Protein AF-A0A7K5DI73-F1 (afdb_monomer_lite)

Organism: NCBI:txid369605

Secondary structure (DSSP, 8-state):
-HHHHHHHHHHHHHHHHHHHHHHHHHHHHHHHHHHHHHHHHHHHHHHHHHHHHHHHHHHHHHHHHHTT---HHHHHHHHHHHHHHHHHHHHHGGGGS-SS-TTS-GGGG----HHHHHHHHT-----

Sequence (127 aa):
NASRQETKLMEECDQLIEIIQQRRQIIGTKIKEGKVVRLRKLAQQIANCKQCIERSTSLISQAEQSLKENDHARFLQTAKNITERVSMATASSQVLIPEINLNDTFDTFALDFTREKKLLECLDYLT

Structure (mmCIF, N/CA/C/O backbone):
data_AF-A0A7K5DI73-F1
#
_entry.id   AF-A0A7K5DI73-F1
#
loop_
_atom_site.group_PDB
_atom_site.id
_atom_site.type_symbol
_atom_site.label_atom_id
_atom_site.label_alt_id
_atom_site.label_comp_id
_atom_site.label_asym_id
_atom_site.label_entity_id
_atom_site.label_seq_id
_atom_site.pdbx_PDB_ins_code
_atom_site.Cartn_x
_atom_site.Cartn_y
_atom_site.Cartn_z
_atom_site.occupancy
_atom_site.B_iso_or_equiv
_atom_site.auth_seq_id
_atom_site.auth_comp_id
_atom_site.auth_asym_id
_atom_site.auth_atom_id
_atom_site.pdbx_PDB_model_num
ATOM 1 N N . ASN A 1 1 ? 24.278 8.047 -48.903 1.00 75.25 1 ASN A N 1
ATOM 2 C CA . ASN A 1 1 ? 23.900 6.744 -48.311 1.00 75.25 1 ASN A CA 1
ATOM 3 C C . ASN A 1 1 ? 24.169 6.725 -46.807 1.00 75.25 1 ASN A C 1
ATOM 5 O O . ASN A 1 1 ? 23.222 6.522 -46.070 1.00 75.25 1 ASN A O 1
ATOM 9 N N . ALA A 1 2 ? 25.391 7.045 -46.351 1.00 90.38 2 ALA A N 1
ATOM 10 C CA . ALA A 1 2 ? 25.743 7.131 -44.922 1.00 90.38 2 ALA A CA 1
ATOM 11 C C . ALA A 1 2 ? 24.838 8.077 -44.108 1.00 90.38 2 ALA A C 1
ATOM 13 O O . ALA A 1 2 ? 24.166 7.615 -43.199 1.00 90.38 2 ALA A O 1
ATOM 14 N N . SER A 1 3 ? 24.696 9.342 -44.526 1.00 93.00 3 SER A N 1
ATOM 15 C CA . SER A 1 3 ? 23.814 10.312 -43.846 1.00 93.00 3 SER A CA 1
ATOM 16 C C . SER A 1 3 ? 22.365 9.826 -43.683 1.00 93.00 3 SER A C 1
ATOM 18 O O . SER A 1 3 ? 21.750 10.062 -42.654 1.00 93.00 3 SER A O 1
ATOM 20 N N . ARG A 1 4 ? 21.827 9.064 -44.647 1.00 93.94 4 ARG A N 1
ATOM 21 C CA . ARG A 1 4 ? 20.487 8.467 -44.522 1.00 93.94 4 ARG A CA 1
ATOM 22 C C . ARG A 1 4 ? 20.439 7.380 -43.441 1.00 93.94 4 ARG A C 1
ATOM 24 O O . ARG A 1 4 ? 19.433 7.270 -42.751 1.00 93.94 4 ARG A O 1
ATOM 31 N N . GLN A 1 5 ? 21.489 6.568 -43.318 1.00 92.94 5 GLN A N 1
ATOM 32 C CA . GLN A 1 5 ? 21.580 5.545 -42.271 1.00 92.94 5 GLN A CA 1
ATOM 33 C C . GLN A 1 5 ? 21.798 6.172 -40.890 1.00 92.94 5 GLN A C 1
ATOM 35 O O . GLN A 1 5 ? 21.212 5.702 -39.924 1.00 92.94 5 GLN A O 1
ATOM 40 N N . GLU A 1 6 ? 22.557 7.267 -40.801 1.00 92.75 6 GLU A N 1
ATOM 41 C CA . GLU A 1 6 ? 22.720 8.047 -39.565 1.00 92.75 6 GLU A CA 1
ATOM 42 C C . GLU A 1 6 ? 21.392 8.655 -39.102 1.00 92.75 6 GLU A C 1
ATOM 44 O O . GLU A 1 6 ? 21.035 8.522 -37.934 1.00 92.75 6 GLU A O 1
ATOM 49 N N . THR A 1 7 ? 20.620 9.263 -40.013 1.00 95.69 7 THR A N 1
ATOM 50 C CA . THR A 1 7 ? 19.275 9.764 -39.693 1.00 95.69 7 THR A CA 1
ATOM 51 C C . THR A 1 7 ? 18.370 8.641 -39.203 1.00 95.69 7 THR A C 1
ATOM 53 O O . THR A 1 7 ? 17.740 8.786 -38.162 1.00 95.69 7 THR A O 1
ATOM 56 N N . LYS A 1 8 ? 18.361 7.496 -39.896 1.00 93.69 8 LYS A N 1
ATOM 57 C CA . LYS A 1 8 ? 17.556 6.345 -39.480 1.00 93.69 8 LYS A CA 1
ATOM 58 C C . LYS A 1 8 ? 17.972 5.818 -38.101 1.00 93.69 8 LYS A C 1
ATOM 60 O O . LYS A 1 8 ? 17.109 5.508 -37.294 1.00 93.69 8 LYS A O 1
ATOM 65 N N . LEU A 1 9 ? 19.271 5.737 -37.809 1.00 93.56 9 LEU A N 1
ATOM 66 C CA . LEU A 1 9 ? 19.759 5.333 -36.488 1.00 93.56 9 LEU A CA 1
ATOM 67 C C . LEU A 1 9 ? 19.251 6.276 -35.390 1.00 93.56 9 LEU A C 1
ATOM 69 O O . LEU A 1 9 ? 18.797 5.802 -34.352 1.00 93.56 9 LEU A O 1
ATOM 73 N N . MET A 1 10 ? 19.310 7.592 -35.621 1.00 96.12 10 MET A N 1
ATOM 74 C CA . MET A 1 10 ? 18.775 8.571 -34.670 1.00 96.12 10 MET A CA 1
ATOM 75 C C . MET A 1 10 ? 17.274 8.369 -34.447 1.00 96.12 10 MET A C 1
ATOM 77 O O . MET A 1 10 ? 16.850 8.276 -33.300 1.00 96.12 10 MET A O 1
ATOM 81 N N . GLU A 1 11 ? 16.494 8.209 -35.519 1.00 96.69 11 GLU A N 1
ATOM 82 C CA . GLU A 1 11 ? 15.044 7.981 -35.436 1.00 96.69 11 GLU A CA 1
ATOM 83 C C . GLU A 1 11 ? 14.689 6.715 -34.636 1.00 96.69 11 GLU A C 1
ATOM 85 O O . GLU A 1 11 ? 13.807 6.757 -33.779 1.00 96.69 11 GLU A O 1
ATOM 90 N N . GLU A 1 12 ? 15.377 5.594 -34.872 1.00 95.12 12 GLU A N 1
ATOM 91 C CA . GLU A 1 12 ? 15.132 4.338 -34.144 1.00 95.12 12 GLU A CA 1
ATOM 92 C C . GLU A 1 12 ? 15.521 4.457 -32.658 1.00 95.12 12 GLU A C 1
ATOM 94 O O . GLU A 1 12 ? 14.791 3.997 -31.776 1.00 95.12 12 GLU A O 1
ATOM 99 N N . CYS A 1 13 ? 16.638 5.125 -32.348 1.00 95.19 13 CYS A N 1
ATOM 100 C CA . CYS A 1 13 ? 17.043 5.400 -30.967 1.00 95.19 13 CYS A CA 1
ATOM 101 C C . CYS A 1 13 ? 16.036 6.300 -30.240 1.00 95.19 13 CYS A C 1
ATOM 103 O O . CYS A 1 13 ? 15.670 6.011 -29.097 1.00 95.19 13 CYS A O 1
ATOM 105 N N . ASP A 1 14 ? 15.558 7.358 -30.895 1.00 97.69 14 ASP A N 1
ATOM 106 C CA . ASP A 1 14 ? 14.557 8.264 -30.332 1.00 97.69 14 ASP A CA 1
ATOM 107 C C . ASP A 1 14 ? 13.243 7.525 -30.038 1.00 97.69 14 ASP A C 1
ATOM 109 O O . ASP A 1 14 ? 12.664 7.699 -28.961 1.00 97.69 14 ASP A O 1
ATOM 113 N N . GLN A 1 15 ? 12.815 6.618 -30.924 1.00 97.31 15 GLN A N 1
ATOM 114 C CA . GLN A 1 15 ? 11.648 5.761 -30.685 1.00 97.31 15 GLN A CA 1
ATOM 115 C C . GLN A 1 15 ? 11.838 4.848 -29.465 1.00 97.31 15 GLN A C 1
ATOM 117 O O . GLN A 1 15 ? 10.935 4.725 -28.633 1.00 97.31 15 GLN A O 1
ATOM 122 N N . LEU A 1 16 ? 13.012 4.226 -29.306 1.00 96.94 16 LEU A N 1
ATOM 123 C CA . LEU A 1 16 ? 13.309 3.402 -28.127 1.00 96.94 16 LEU A CA 1
ATOM 124 C C . LEU A 1 16 ? 13.273 4.226 -26.833 1.00 96.94 16 LEU A C 1
ATOM 126 O O . LEU A 1 16 ? 12.716 3.775 -25.824 1.00 96.94 16 LEU A O 1
ATOM 130 N N . ILE A 1 17 ? 13.821 5.443 -26.856 1.00 97.12 17 ILE A N 1
ATOM 131 C CA . ILE A 1 17 ? 13.773 6.375 -25.723 1.00 97.12 17 ILE A CA 1
ATOM 132 C C . ILE A 1 17 ? 12.322 6.718 -25.383 1.00 97.12 17 ILE A C 1
ATOM 134 O O . ILE A 1 17 ? 11.943 6.662 -24.207 1.00 97.12 17 ILE A O 1
ATOM 138 N N . GLU A 1 18 ? 11.500 7.033 -26.383 1.00 98.31 18 GLU A N 1
ATOM 139 C CA . GLU A 1 18 ? 10.089 7.350 -26.182 1.00 98.31 18 GLU A CA 1
ATOM 140 C C . GLU A 1 18 ? 9.343 6.178 -25.531 1.00 98.31 18 GLU A C 1
ATOM 142 O O . GLU A 1 18 ? 8.666 6.360 -24.514 1.00 98.31 18 GLU A O 1
ATOM 147 N N . ILE A 1 19 ? 9.534 4.955 -26.034 1.00 97.31 19 ILE A N 1
ATOM 148 C CA . ILE A 1 19 ? 8.923 3.745 -25.467 1.00 97.31 19 ILE A CA 1
ATOM 149 C C . ILE A 1 19 ? 9.314 3.585 -23.993 1.00 97.31 19 ILE A C 1
ATOM 151 O O . ILE A 1 19 ? 8.449 3.367 -23.139 1.00 97.31 19 ILE A O 1
ATOM 155 N N . ILE A 1 20 ? 10.598 3.729 -23.653 1.00 96.81 20 ILE A N 1
ATOM 156 C CA . ILE A 1 20 ? 11.074 3.617 -22.264 1.00 96.81 20 ILE A CA 1
ATOM 157 C C . ILE A 1 20 ? 10.421 4.686 -21.378 1.00 96.81 20 ILE A C 1
ATOM 159 O O . ILE A 1 20 ? 9.972 4.385 -20.265 1.00 96.81 20 ILE A O 1
ATOM 163 N N . GLN A 1 21 ? 10.324 5.926 -21.859 1.00 97.88 21 GLN A N 1
ATOM 164 C CA . GLN A 1 21 ? 9.697 7.021 -21.119 1.00 97.88 21 GLN A CA 1
ATOM 165 C C . GLN A 1 21 ? 8.201 6.777 -20.885 1.00 97.88 21 GLN A C 1
ATOM 167 O O . GLN A 1 21 ? 7.729 6.947 -19.753 1.00 97.88 21 GLN A O 1
ATOM 172 N N . GLN A 1 22 ? 7.474 6.317 -21.906 1.00 97.88 22 GLN A N 1
ATOM 173 C CA . GLN A 1 22 ? 6.061 5.954 -21.800 1.00 97.88 22 GLN A CA 1
ATOM 174 C C . GLN A 1 22 ? 5.862 4.806 -20.799 1.00 97.88 22 GLN A C 1
ATOM 176 O O . GLN A 1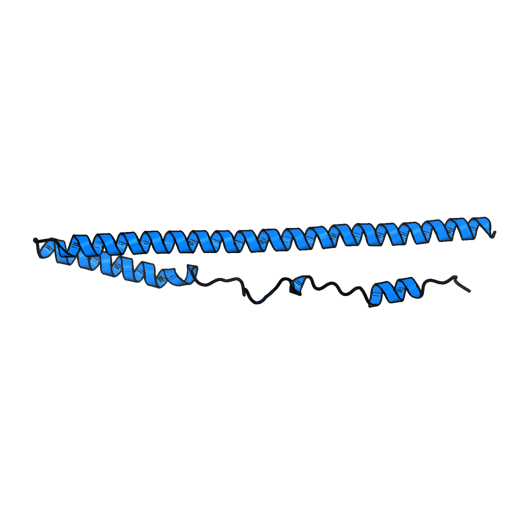 22 ? 5.029 4.897 -19.890 1.00 97.88 22 GLN A O 1
ATOM 181 N N . ARG A 1 23 ? 6.6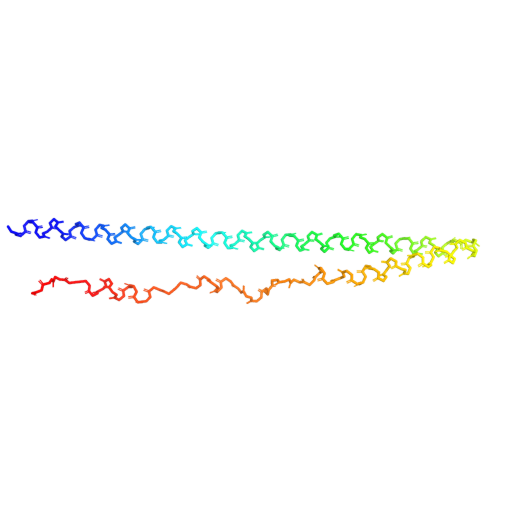73 3.742 -20.886 1.00 95.50 23 ARG A N 1
ATOM 182 C CA . ARG A 1 23 ? 6.617 2.608 -19.946 1.00 95.50 23 ARG A CA 1
ATOM 183 C C . ARG A 1 23 ? 6.905 3.044 -18.514 1.00 95.50 23 ARG A C 1
ATOM 185 O O . ARG A 1 23 ? 6.171 2.644 -17.608 1.00 95.50 23 ARG A O 1
ATOM 192 N N . ARG A 1 24 ? 7.901 3.910 -18.301 1.00 95.56 24 ARG A N 1
ATOM 193 C CA . ARG A 1 24 ? 8.203 4.504 -16.988 1.00 95.56 24 ARG A CA 1
ATOM 194 C C . ARG A 1 24 ? 6.990 5.235 -16.414 1.00 95.56 24 ARG A C 1
ATOM 196 O O . ARG A 1 24 ? 6.677 5.050 -15.238 1.00 95.56 24 ARG A O 1
ATOM 203 N N . GLN A 1 25 ? 6.301 6.043 -17.220 1.00 97.00 25 GLN A N 1
ATOM 204 C CA . GLN A 1 25 ? 5.112 6.768 -16.772 1.00 97.00 25 GLN A CA 1
ATOM 205 C C . GLN A 1 25 ? 3.974 5.811 -16.398 1.00 97.00 25 GLN A C 1
ATOM 207 O O . GLN A 1 25 ? 3.398 5.949 -15.320 1.00 97.00 25 GLN A O 1
ATOM 212 N N . ILE A 1 26 ? 3.686 4.813 -17.237 1.00 93.62 26 ILE A N 1
ATOM 213 C CA . ILE A 1 26 ? 2.625 3.824 -16.992 1.00 93.62 26 ILE A CA 1
ATOM 214 C C . ILE A 1 26 ? 2.890 3.045 -15.698 1.00 93.62 26 ILE A C 1
ATOM 216 O O . ILE A 1 26 ? 2.018 2.975 -14.828 1.00 93.62 26 ILE A O 1
ATOM 220 N N . ILE A 1 27 ? 4.096 2.490 -15.546 1.00 92.06 27 ILE A N 1
ATOM 221 C CA . ILE A 1 27 ? 4.488 1.721 -14.356 1.00 92.06 27 ILE A CA 1
ATOM 222 C C . ILE A 1 27 ? 4.434 2.617 -13.113 1.00 92.06 27 ILE A C 1
ATOM 224 O O . ILE A 1 27 ? 3.851 2.234 -12.098 1.00 92.06 27 ILE A O 1
ATOM 228 N N . GLY A 1 28 ? 4.965 3.840 -13.204 1.00 92.31 28 GLY A N 1
ATOM 229 C CA . GLY A 1 28 ? 4.922 4.815 -12.115 1.00 92.31 28 GLY A CA 1
ATOM 230 C C . GLY A 1 28 ? 3.496 5.155 -11.671 1.00 92.31 28 GLY A C 1
ATOM 231 O O . GLY A 1 28 ? 3.226 5.226 -10.470 1.00 92.31 28 GLY A O 1
ATOM 232 N N . THR A 1 29 ? 2.566 5.316 -12.614 1.00 93.12 29 THR A N 1
ATOM 233 C CA . THR A 1 29 ? 1.143 5.521 -12.311 1.00 93.12 29 THR A CA 1
ATOM 234 C C . THR A 1 29 ? 0.543 4.299 -11.620 1.00 93.12 29 THR A C 1
ATOM 236 O O . THR A 1 29 ? -0.108 4.455 -10.589 1.00 93.12 29 THR A O 1
ATOM 239 N N . LYS A 1 30 ? 0.826 3.079 -12.095 1.00 88.81 30 LYS A N 1
ATOM 240 C CA . LYS A 1 30 ? 0.310 1.841 -11.483 1.00 88.81 30 LYS A CA 1
ATOM 241 C C . LYS A 1 30 ? 0.786 1.635 -10.047 1.00 88.81 30 LYS A C 1
ATOM 243 O O . LYS A 1 30 ? -0.017 1.262 -9.191 1.00 88.81 30 LYS A O 1
ATOM 248 N N . ILE A 1 31 ? 2.049 1.946 -9.758 1.00 87.69 31 ILE A N 1
ATOM 249 C CA . ILE A 1 31 ? 2.590 1.911 -8.389 1.00 87.69 31 ILE A CA 1
ATOM 250 C C . ILE A 1 31 ? 1.822 2.886 -7.484 1.00 87.69 31 ILE A C 1
ATOM 252 O O . ILE A 1 31 ? 1.409 2.529 -6.376 1.00 87.69 31 ILE A O 1
ATOM 256 N N . LYS A 1 32 ? 1.586 4.120 -7.954 1.00 90.12 32 LYS A N 1
ATOM 257 C CA . LYS A 1 32 ? 0.837 5.139 -7.199 1.00 90.12 32 LYS A CA 1
ATOM 258 C C . LYS A 1 32 ? -0.616 4.723 -6.967 1.00 90.12 32 LYS A C 1
ATOM 260 O O . LYS A 1 32 ? -1.088 4.815 -5.835 1.00 90.12 32 LYS A O 1
ATOM 265 N N . GLU A 1 33 ? -1.302 4.234 -7.998 1.00 89.00 33 GLU A N 1
ATOM 266 C CA . GLU A 1 33 ? -2.675 3.715 -7.906 1.00 89.00 33 GLU A CA 1
ATOM 267 C C . GLU A 1 33 ? -2.771 2.590 -6.869 1.00 89.00 33 GLU A C 1
ATOM 269 O O . GLU A 1 33 ? -3.607 2.648 -5.964 1.00 89.00 33 GLU A O 1
ATOM 274 N N . GLY A 1 34 ? -1.863 1.609 -6.937 1.00 84.88 34 GLY A N 1
ATOM 275 C CA . GLY A 1 34 ? -1.802 0.506 -5.979 1.00 84.88 34 GLY A CA 1
ATOM 276 C C . GLY A 1 34 ? -1.609 0.985 -4.540 1.00 84.88 34 GLY A C 1
ATOM 277 O O . GLY A 1 34 ? -2.314 0.532 -3.634 1.00 84.88 34 GLY A O 1
ATOM 278 N N . LYS A 1 35 ? -0.716 1.962 -4.324 1.00 85.62 35 LYS A N 1
ATOM 279 C CA . LYS A 1 35 ? -0.509 2.587 -3.008 1.00 85.62 35 LYS A CA 1
ATOM 280 C C . LYS A 1 35 ? -1.781 3.266 -2.492 1.00 85.62 35 LYS A C 1
ATOM 282 O O . LYS A 1 35 ? -2.142 3.064 -1.333 1.00 85.62 35 LYS A O 1
ATOM 287 N N . VAL A 1 36 ? -2.466 4.048 -3.328 1.00 89.50 36 VAL A N 1
ATOM 288 C CA . VAL A 1 36 ? -3.699 4.760 -2.943 1.00 89.50 36 VAL A CA 1
ATOM 289 C C . VAL A 1 36 ? -4.802 3.779 -2.551 1.00 89.50 36 VAL A C 1
ATOM 291 O O . VAL A 1 36 ? -5.430 3.953 -1.506 1.00 89.50 36 VAL A O 1
ATOM 294 N N . VAL A 1 37 ? -5.016 2.724 -3.340 1.00 86.75 37 VAL A N 1
ATOM 295 C CA . VAL A 1 37 ? -6.035 1.705 -3.042 1.00 86.75 37 VAL A CA 1
ATOM 296 C C . VAL A 1 37 ? -5.743 1.011 -1.710 1.00 86.75 37 VAL A C 1
ATOM 298 O O . VAL A 1 37 ? -6.649 0.884 -0.884 1.00 86.75 37 VAL A O 1
ATOM 301 N N . ARG A 1 38 ? -4.488 0.612 -1.460 1.00 83.00 38 ARG A N 1
ATOM 302 C CA . ARG A 1 38 ? -4.087 -0.007 -0.183 1.00 83.00 38 ARG A CA 1
ATOM 303 C C . ARG A 1 38 ? -4.322 0.930 1.004 1.00 83.00 38 ARG A C 1
ATOM 305 O O . ARG A 1 38 ? -4.953 0.523 1.976 1.00 83.00 38 ARG A O 1
ATOM 312 N N . LEU A 1 39 ? -3.886 2.189 0.906 1.00 86.81 39 LEU A N 1
ATOM 313 C CA . LEU A 1 39 ? -4.100 3.188 1.960 1.00 86.81 39 LEU A CA 1
ATOM 314 C C . LEU A 1 39 ? -5.587 3.416 2.240 1.00 86.81 39 LEU A C 1
ATOM 316 O O . LEU A 1 39 ? -5.982 3.515 3.399 1.00 86.81 39 LEU A O 1
ATOM 320 N N . ARG A 1 40 ? -6.425 3.446 1.199 1.00 88.75 40 ARG A N 1
ATOM 321 C CA . ARG A 1 40 ? -7.876 3.589 1.351 1.00 88.75 40 ARG A CA 1
ATOM 322 C C . ARG A 1 40 ? -8.495 2.402 2.086 1.00 88.75 40 ARG A C 1
ATOM 324 O O . ARG A 1 40 ? -9.307 2.614 2.982 1.00 88.75 40 ARG A O 1
ATOM 331 N N . LYS A 1 41 ? -8.105 1.169 1.741 1.00 85.25 41 LYS A N 1
ATOM 332 C CA . LYS A 1 41 ? -8.581 -0.035 2.442 1.00 85.25 41 LYS A CA 1
ATOM 333 C C . LYS A 1 41 ? -8.157 -0.030 3.914 1.00 85.25 41 LYS A C 1
ATOM 335 O O . LYS A 1 41 ? -8.985 -0.298 4.778 1.00 85.25 41 LYS A O 1
ATOM 340 N N . LEU A 1 42 ? -6.911 0.349 4.204 1.00 86.00 42 LEU A N 1
ATOM 341 C CA . LEU A 1 42 ? -6.418 0.455 5.578 1.00 86.00 42 LEU A CA 1
ATOM 342 C C . LEU A 1 42 ? -7.165 1.535 6.374 1.00 86.00 42 LEU A C 1
ATOM 344 O O . LEU A 1 42 ? -7.586 1.293 7.501 1.00 86.00 42 LEU A O 1
ATOM 348 N N . ALA A 1 43 ? -7.384 2.711 5.782 1.00 89.19 43 ALA A N 1
ATOM 349 C CA . ALA A 1 43 ? -8.153 3.781 6.413 1.00 89.19 43 ALA A CA 1
ATOM 350 C C . ALA A 1 43 ? -9.592 3.340 6.730 1.00 89.19 43 ALA A C 1
ATOM 352 O O . ALA A 1 43 ? -10.094 3.626 7.818 1.00 89.19 43 ALA A O 1
ATOM 353 N N . GLN A 1 44 ? -10.231 2.597 5.819 1.00 88.94 44 GLN A N 1
ATOM 354 C CA . GLN A 1 44 ? -11.558 2.028 6.053 1.00 88.94 44 GLN A CA 1
ATOM 355 C C . GLN A 1 44 ? -11.550 1.021 7.209 1.00 88.94 44 GLN A C 1
ATOM 357 O O . GLN A 1 44 ? -12.436 1.066 8.058 1.00 88.94 44 GLN A O 1
ATOM 362 N N . GLN A 1 45 ? -10.544 0.147 7.284 1.00 85.88 45 GLN A N 1
ATOM 363 C CA . GLN A 1 45 ? -10.411 -0.799 8.396 1.00 85.88 45 GLN A CA 1
ATOM 364 C C . GLN A 1 45 ? -10.220 -0.081 9.732 1.00 85.88 45 GLN A C 1
ATOM 366 O O . GLN A 1 45 ? -10.901 -0.405 10.699 1.00 85.88 45 GLN A O 1
ATOM 371 N N . ILE A 1 46 ? -9.377 0.954 9.780 1.00 88.62 46 ILE A N 1
ATOM 372 C CA . ILE A 1 46 ? -9.205 1.781 10.982 1.00 88.62 46 ILE A CA 1
ATOM 373 C C . ILE A 1 46 ? -10.538 2.414 11.402 1.00 88.62 46 ILE A C 1
ATOM 375 O O . ILE A 1 46 ? -10.868 2.404 12.588 1.00 88.62 46 ILE A O 1
ATOM 379 N N . ALA A 1 47 ? -11.314 2.952 10.457 1.00 90.69 47 ALA A N 1
ATOM 380 C CA . ALA A 1 47 ? -12.626 3.529 10.746 1.00 90.69 47 ALA A CA 1
ATOM 381 C C . ALA A 1 47 ? -13.602 2.483 11.314 1.00 90.69 47 ALA A C 1
ATOM 383 O O . ALA A 1 47 ? -14.269 2.746 12.315 1.00 90.69 47 ALA A O 1
ATOM 384 N N . ASN A 1 48 ? -13.627 1.282 10.734 1.00 87.88 48 ASN A N 1
ATOM 385 C CA . ASN A 1 48 ? -14.457 0.180 11.216 1.00 87.88 48 ASN A CA 1
ATOM 386 C C . ASN A 1 48 ? -14.055 -0.256 12.637 1.00 87.88 48 ASN A C 1
ATOM 388 O O . ASN A 1 48 ? -14.921 -0.441 13.494 1.00 87.88 48 ASN A O 1
ATOM 392 N N . CYS A 1 49 ? -12.751 -0.358 12.916 1.00 88.06 49 CYS A N 1
ATOM 393 C CA . CYS A 1 49 ? -12.240 -0.677 14.249 1.00 88.06 49 CYS A CA 1
ATOM 394 C C . CYS A 1 49 ? -12.649 0.376 15.281 1.00 88.06 49 CYS A C 1
ATOM 396 O O . CYS A 1 49 ? -13.153 0.021 16.345 1.00 88.06 49 CYS A O 1
ATOM 398 N N . LYS A 1 50 ? -12.500 1.667 14.956 1.00 91.19 50 LYS A N 1
ATOM 399 C CA . LYS A 1 50 ? -12.941 2.766 15.831 1.00 91.19 50 LYS A CA 1
ATOM 400 C C . LYS A 1 50 ? -14.430 2.667 16.151 1.00 91.19 50 LYS A C 1
ATOM 402 O O . LYS A 1 50 ? -14.801 2.691 17.319 1.00 91.19 50 LYS A O 1
ATOM 407 N N . GLN A 1 51 ? -15.266 2.454 15.136 1.00 90.38 51 GLN A N 1
ATOM 408 C CA . GLN A 1 51 ? -16.707 2.308 15.328 1.00 90.38 51 GLN A CA 1
ATOM 409 C C . GLN A 1 51 ? -17.057 1.096 16.207 1.00 90.38 51 GLN A C 1
ATOM 411 O O . GLN A 1 51 ? -17.967 1.163 17.034 1.00 90.38 51 GLN A O 1
ATOM 416 N N . CYS A 1 52 ? -16.350 -0.023 16.048 1.00 89.56 52 CYS A N 1
ATOM 417 C CA . CYS A 1 52 ? -16.560 -1.201 16.887 1.00 89.56 52 CYS A CA 1
ATOM 418 C C . CYS A 1 52 ? -16.178 -0.945 18.350 1.00 89.56 52 CYS A C 1
ATOM 420 O O . CYS A 1 52 ? -16.904 -1.364 19.254 1.00 89.56 52 CYS A O 1
ATOM 422 N N . ILE A 1 53 ? -15.072 -0.232 18.584 1.00 90.19 53 ILE A N 1
ATOM 423 C CA . ILE A 1 53 ? -14.651 0.183 19.926 1.00 90.19 53 ILE A CA 1
ATOM 424 C C . ILE A 1 53 ? -15.724 1.079 20.547 1.00 90.19 53 ILE A C 1
ATOM 426 O O . ILE A 1 53 ? -16.202 0.766 21.630 1.00 90.19 53 ILE A O 1
ATOM 430 N N . GLU A 1 54 ? -16.183 2.117 19.844 1.00 92.94 54 GLU A N 1
ATOM 431 C CA . GLU A 1 54 ? -17.227 3.033 20.333 1.00 92.94 54 GLU A CA 1
ATOM 432 C C . GLU A 1 54 ? -18.525 2.300 20.704 1.00 92.94 54 GLU A C 1
ATOM 434 O O . GLU A 1 54 ? -19.096 2.526 21.775 1.00 92.94 54 GLU A O 1
ATOM 439 N N . ARG A 1 55 ? -18.979 1.371 19.851 1.00 90.50 55 ARG A N 1
ATOM 440 C CA . ARG A 1 55 ? -20.153 0.529 20.136 1.00 90.50 55 ARG A CA 1
ATOM 441 C C . ARG A 1 55 ? -19.941 -0.334 21.377 1.00 90.50 55 ARG A C 1
ATOM 443 O O . ARG A 1 55 ? -20.849 -0.440 22.198 1.00 90.50 55 ARG A O 1
ATOM 450 N N . SER A 1 56 ? -18.758 -0.927 21.519 1.00 91.69 56 SER A N 1
ATOM 451 C CA . SER A 1 56 ? -18.411 -1.770 22.667 1.00 91.69 56 SER A CA 1
ATOM 452 C C . SER A 1 56 ? -18.359 -0.951 23.957 1.00 91.69 56 SER A C 1
ATOM 454 O O . SER A 1 56 ? -18.960 -1.348 24.949 1.00 91.69 56 SER A O 1
ATOM 456 N N . THR A 1 57 ? -17.743 0.233 23.931 1.00 95.00 57 THR A N 1
ATOM 457 C CA . THR A 1 57 ? -17.738 1.180 25.055 1.00 95.00 57 THR A CA 1
ATOM 458 C C . THR A 1 57 ? -19.159 1.570 25.455 1.00 95.00 57 THR A C 1
ATOM 460 O O . THR A 1 57 ? -19.499 1.518 26.633 1.00 95.00 57 THR A O 1
ATOM 463 N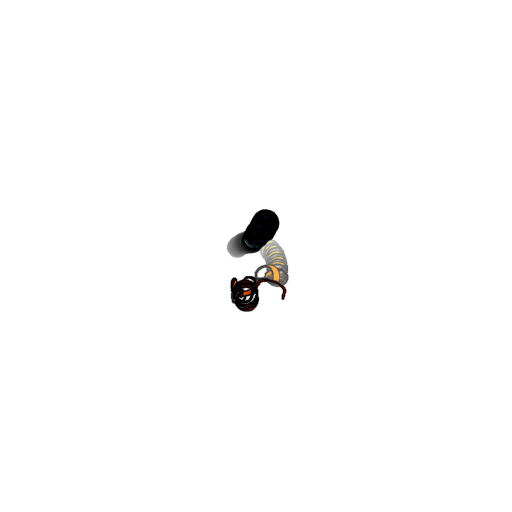 N . SER A 1 58 ? -20.026 1.881 24.487 1.00 95.31 58 SER A N 1
ATOM 464 C CA . SER A 1 58 ? -21.431 2.200 24.758 1.00 95.31 58 SER A CA 1
ATOM 465 C C . SER A 1 58 ? -22.186 1.036 25.411 1.00 95.31 58 SER A C 1
ATOM 467 O O . SER A 1 58 ? -23.001 1.265 26.308 1.00 95.31 58 SER A O 1
ATOM 469 N N . LEU A 1 59 ? -21.930 -0.207 24.985 1.00 95.56 59 LEU A N 1
ATOM 470 C CA . LEU A 1 59 ? -22.517 -1.402 25.600 1.00 95.56 59 LEU A CA 1
ATOM 471 C C . LEU A 1 59 ? -22.018 -1.615 27.031 1.00 95.56 59 LEU A C 1
ATOM 473 O O . LEU A 1 59 ? -22.826 -1.936 27.899 1.00 95.56 59 LEU A O 1
ATOM 477 N N . ILE A 1 60 ? -20.728 -1.386 27.287 1.00 96.50 60 ILE A N 1
ATOM 478 C CA . ILE A 1 60 ? -20.146 -1.461 28.634 1.00 96.50 60 ILE A CA 1
ATOM 479 C C . ILE A 1 60 ? -20.822 -0.440 29.553 1.00 96.50 60 ILE A C 1
ATOM 481 O O . ILE A 1 60 ? -21.338 -0.824 30.598 1.00 96.50 60 ILE A O 1
ATOM 485 N N . SER A 1 61 ? -20.934 0.825 29.139 1.00 96.94 61 SER A N 1
ATOM 486 C CA . SER A 1 61 ? -21.603 1.853 29.949 1.00 96.94 61 SER A CA 1
ATOM 487 C C . SER A 1 61 ? -23.085 1.545 30.204 1.00 96.94 61 SER A C 1
ATOM 489 O O . SER A 1 61 ? -23.600 1.806 31.290 1.00 96.94 61 SER A O 1
ATOM 491 N N . GLN A 1 62 ? -23.791 0.957 29.232 1.00 96.12 62 GLN A N 1
ATOM 492 C CA . GLN A 1 62 ? -25.176 0.504 29.425 1.00 96.12 62 GLN A CA 1
ATOM 493 C C . GLN A 1 62 ? -25.270 -0.662 30.414 1.00 96.12 62 GLN A C 1
ATOM 495 O O . GLN A 1 62 ? -26.190 -0.689 31.235 1.00 96.12 62 GLN A O 1
ATOM 500 N N . ALA A 1 63 ? -24.325 -1.603 30.371 1.00 97.06 63 ALA A N 1
ATOM 501 C CA . ALA A 1 63 ? -24.255 -2.698 31.333 1.00 97.06 63 ALA A CA 1
ATOM 502 C C . ALA A 1 63 ? -24.001 -2.166 32.748 1.00 97.06 63 ALA A C 1
ATOM 504 O O . ALA A 1 63 ? -24.745 -2.502 33.665 1.00 97.06 63 ALA A O 1
ATOM 505 N N . GLU A 1 64 ? -23.034 -1.261 32.911 1.00 97.12 64 GLU A N 1
ATOM 506 C CA . GLU A 1 64 ? -22.737 -0.598 34.186 1.00 97.12 64 GLU A CA 1
ATOM 507 C C . GLU A 1 64 ? -23.949 0.140 34.761 1.00 97.12 64 GLU A C 1
ATOM 509 O O . GLU A 1 64 ? -24.197 0.082 35.965 1.00 97.12 64 GLU A O 1
ATOM 514 N N . GLN A 1 65 ? -24.723 0.825 33.914 1.00 95.81 65 GLN A N 1
ATOM 515 C CA . GLN A 1 65 ? -25.938 1.507 34.352 1.00 95.81 65 GLN A CA 1
ATOM 516 C C . GLN A 1 65 ? -27.044 0.520 34.732 1.00 95.81 65 GLN A C 1
ATOM 518 O O . GLN A 1 65 ? -27.735 0.734 35.726 1.00 95.81 65 GLN A O 1
ATOM 523 N N . SER A 1 66 ? -27.193 -0.571 33.979 1.00 96.25 66 SER A N 1
ATOM 524 C CA . SER A 1 66 ? -28.189 -1.610 34.265 1.00 96.25 66 SER A CA 1
ATOM 525 C C . SER A 1 66 ? -27.933 -2.275 35.614 1.00 96.25 66 SER A C 1
ATOM 527 O O . SER A 1 66 ? -28.876 -2.562 36.337 1.00 96.25 66 SER A O 1
ATOM 529 N N . LEU A 1 67 ? -26.667 -2.452 36.002 1.00 95.44 67 LEU A N 1
ATOM 530 C CA . LEU A 1 67 ? -26.294 -2.992 37.316 1.00 95.44 67 LEU A CA 1
ATOM 531 C C . LEU A 1 67 ? -26.724 -2.105 38.498 1.00 95.44 67 LEU A C 1
ATOM 533 O O . LEU A 1 67 ? -26.704 -2.567 39.634 1.00 95.44 67 LEU A O 1
ATOM 537 N N . LYS A 1 68 ? -27.105 -0.847 38.248 1.00 96.38 68 LYS A N 1
ATOM 538 C CA . LYS A 1 68 ? -27.627 0.084 39.260 1.00 96.38 68 LYS A CA 1
ATOM 539 C C . LYS A 1 68 ? -29.160 0.123 39.303 1.00 96.38 68 LYS A C 1
ATOM 541 O O . LYS A 1 68 ? -29.716 0.916 40.061 1.00 96.38 68 LYS A O 1
ATOM 546 N N . GLU A 1 69 ? -29.844 -0.662 38.469 1.00 96.19 69 GLU A N 1
ATOM 547 C CA . GLU A 1 69 ? -31.306 -0.719 38.436 1.00 96.19 69 GLU A CA 1
ATOM 548 C C . GLU A 1 69 ? -31.842 -1.464 39.667 1.00 96.19 69 GLU A C 1
ATOM 550 O O . GLU A 1 69 ? -31.387 -2.558 39.993 1.00 96.19 69 GLU A O 1
ATOM 555 N N . ASN A 1 70 ? -32.817 -0.860 40.346 1.00 95.00 70 ASN A N 1
ATOM 556 C CA . ASN A 1 70 ? -33.418 -1.414 41.563 1.00 95.00 70 ASN A CA 1
ATOM 557 C C . ASN A 1 70 ? -34.702 -2.198 41.257 1.00 95.00 70 ASN A C 1
ATOM 559 O O . ASN A 1 70 ? -35.116 -3.049 42.045 1.00 95.00 70 ASN A O 1
ATOM 563 N N . ASP A 1 71 ? -35.346 -1.921 40.120 1.00 97.62 71 ASP A N 1
ATOM 564 C CA . ASP A 1 71 ? -36.490 -2.695 39.650 1.00 97.62 71 ASP A CA 1
ATOM 565 C C . ASP A 1 71 ? -36.020 -3.987 38.961 1.00 97.62 71 ASP A C 1
ATOM 567 O O . ASP A 1 71 ? -35.460 -3.973 37.863 1.00 97.62 71 ASP A O 1
ATOM 571 N N . HIS A 1 72 ? -36.279 -5.131 39.599 1.00 94.31 72 HIS A N 1
ATOM 572 C CA . HIS A 1 72 ? -35.850 -6.438 39.097 1.00 94.31 72 HIS A CA 1
ATOM 573 C C . HIS A 1 72 ? -36.395 -6.774 37.698 1.00 94.31 72 HIS A C 1
ATOM 575 O O . HIS A 1 72 ? -35.693 -7.407 36.908 1.00 94.31 72 HIS A O 1
ATOM 581 N N . ALA A 1 73 ? -37.626 -6.368 37.367 1.00 96.44 73 ALA A N 1
ATOM 582 C CA . ALA A 1 73 ? -38.223 -6.675 36.069 1.00 96.44 73 ALA A CA 1
ATOM 583 C C . ALA A 1 73 ? -37.551 -5.859 34.953 1.00 96.44 73 ALA A C 1
ATOM 585 O O . ALA A 1 73 ? -37.192 -6.414 33.908 1.00 96.44 73 ALA A O 1
ATOM 586 N N . ARG A 1 74 ? -37.303 -4.566 35.196 1.00 95.38 74 ARG A N 1
ATOM 587 C CA . ARG A 1 74 ? -36.551 -3.691 34.281 1.00 95.38 74 ARG A CA 1
ATOM 588 C C . ARG A 1 74 ? -35.095 -4.107 34.146 1.00 95.38 74 ARG A C 1
ATOM 590 O O . ARG A 1 74 ? -34.568 -4.092 33.030 1.00 95.38 74 ARG A O 1
ATOM 597 N N . PHE A 1 75 ? -34.460 -4.518 35.242 1.00 97.19 75 PHE A N 1
ATOM 598 C CA . PHE A 1 75 ? -33.107 -5.062 35.220 1.00 97.19 75 PHE A CA 1
ATOM 599 C C . PHE A 1 75 ? -33.024 -6.271 34.285 1.00 97.19 75 PHE A C 1
ATOM 601 O O . PHE A 1 75 ? -32.232 -6.264 33.343 1.00 97.19 75 PHE A O 1
ATOM 608 N N . LEU A 1 76 ? -33.885 -7.276 34.485 1.00 96.75 76 LEU A N 1
ATOM 609 C CA . LEU A 1 76 ? -33.903 -8.492 33.666 1.00 96.75 76 LEU A CA 1
ATOM 610 C C . LEU A 1 76 ? -34.152 -8.188 32.182 1.00 96.75 76 LEU A C 1
ATOM 612 O O . LEU A 1 76 ? -33.488 -8.758 31.313 1.00 96.75 76 LEU A O 1
ATOM 616 N N . GLN A 1 77 ? -35.073 -7.268 31.881 1.00 96.12 77 GLN A N 1
ATOM 617 C CA . GLN A 1 77 ? -35.353 -6.845 30.509 1.00 96.12 77 GLN A CA 1
ATOM 618 C C . GLN A 1 77 ? -34.132 -6.183 29.853 1.00 96.12 77 GLN A C 1
ATOM 620 O O . GLN A 1 77 ? -33.771 -6.526 28.724 1.00 96.12 77 GLN A O 1
ATOM 625 N N . THR A 1 78 ? -33.481 -5.258 30.561 1.00 95.88 78 THR A N 1
ATOM 626 C CA . THR A 1 78 ? -32.326 -4.513 30.041 1.00 95.88 78 THR A CA 1
ATOM 627 C C . THR A 1 78 ? -31.104 -5.417 29.897 1.00 95.88 78 THR A C 1
ATOM 629 O O . THR A 1 78 ? -30.440 -5.390 28.862 1.00 95.88 78 THR A O 1
ATOM 632 N N . ALA A 1 79 ? -30.859 -6.296 30.873 1.00 96.31 79 ALA A N 1
ATOM 633 C CA . ALA A 1 79 ? -29.800 -7.298 30.817 1.00 96.31 79 ALA A CA 1
ATOM 634 C C . ALA A 1 79 ? -29.950 -8.204 29.587 1.00 96.31 79 ALA A C 1
ATOM 636 O O . ALA A 1 79 ? -28.992 -8.372 28.835 1.00 96.31 79 ALA A O 1
ATOM 637 N N . LYS A 1 80 ? -31.164 -8.708 29.314 1.00 96.44 80 LYS A N 1
ATOM 638 C CA . LYS A 1 80 ? -31.436 -9.535 28.128 1.00 96.44 80 LYS A CA 1
ATOM 639 C C . LYS A 1 80 ? -31.135 -8.789 26.823 1.00 96.44 80 LYS A C 1
ATOM 641 O O . LYS A 1 80 ? -30.500 -9.357 25.936 1.00 96.44 80 LYS A O 1
ATOM 646 N N . ASN A 1 81 ? -31.545 -7.522 26.718 1.00 96.44 81 ASN A N 1
ATOM 647 C CA . ASN A 1 81 ? -31.257 -6.698 25.540 1.00 96.44 81 ASN A CA 1
ATOM 648 C C . ASN A 1 81 ? -29.749 -6.477 25.343 1.00 96.44 81 ASN A C 1
ATOM 650 O O . ASN A 1 81 ? -29.246 -6.591 24.226 1.00 96.44 81 ASN A O 1
ATOM 654 N N . ILE A 1 82 ? -29.013 -6.198 26.422 1.00 96.38 82 ILE A N 1
ATOM 655 C CA . ILE A 1 82 ? -27.560 -6.018 26.363 1.00 96.38 82 ILE A CA 1
ATOM 656 C C . ILE A 1 82 ? -26.876 -7.317 25.937 1.00 96.38 82 ILE A C 1
ATOM 658 O O . ILE A 1 82 ? -26.023 -7.272 25.055 1.00 96.38 82 ILE A O 1
ATOM 662 N N . THR A 1 83 ? -27.265 -8.470 26.489 1.00 96.06 83 THR A N 1
ATOM 663 C CA . THR A 1 83 ? -26.714 -9.775 26.091 1.00 96.06 83 THR A CA 1
ATOM 664 C C . THR A 1 83 ? -26.903 -10.039 24.597 1.00 96.06 83 THR A C 1
ATOM 666 O O . THR A 1 83 ? -25.960 -10.453 23.923 1.00 96.06 83 THR A O 1
ATOM 669 N N . GLU A 1 84 ? -28.089 -9.754 24.059 1.00 95.88 84 GLU A N 1
ATOM 670 C CA . GLU A 1 84 ? -28.370 -9.897 22.629 1.00 95.88 84 GLU A CA 1
ATOM 671 C C . GLU A 1 84 ? -27.480 -8.971 21.788 1.00 95.88 84 GLU A C 1
ATOM 673 O O . GLU A 1 84 ? -26.829 -9.412 20.840 1.00 95.88 84 GLU A O 1
ATOM 678 N N . ARG A 1 85 ? -27.353 -7.701 22.185 1.00 94.50 85 ARG A N 1
ATOM 679 C CA . ARG A 1 85 ? -26.502 -6.735 21.477 1.00 94.50 85 ARG A CA 1
ATOM 680 C C . ARG A 1 85 ? -25.014 -7.063 21.565 1.00 94.50 85 ARG A C 1
ATOM 682 O O . ARG A 1 85 ? -24.298 -6.829 20.593 1.00 94.50 85 ARG A O 1
ATOM 689 N N . VAL A 1 86 ? -24.548 -7.612 22.685 1.00 94.62 86 VAL A N 1
ATOM 690 C CA . VAL A 1 86 ? -23.178 -8.126 22.829 1.00 94.62 86 VAL A CA 1
ATOM 691 C C . VAL A 1 86 ? -22.961 -9.291 21.869 1.00 94.62 86 VAL A C 1
ATOM 693 O O . VAL A 1 86 ? -21.989 -9.270 21.123 1.00 94.62 86 VAL A O 1
ATOM 696 N N . SER A 1 87 ? -23.889 -10.250 21.806 1.00 93.75 87 SER A N 1
ATOM 697 C CA . SER A 1 87 ? -23.808 -11.371 20.861 1.00 93.75 87 SER A CA 1
ATOM 698 C C . SER A 1 87 ? -23.729 -10.892 19.406 1.00 93.75 87 SER A C 1
ATOM 700 O O . SER A 1 87 ? -22.855 -11.334 18.657 1.00 93.75 87 SER A O 1
ATOM 702 N N . MET A 1 88 ? -24.564 -9.920 19.023 1.00 91.88 88 MET A N 1
ATOM 703 C CA . MET A 1 88 ? -24.513 -9.301 17.694 1.00 91.88 88 MET A CA 1
ATOM 704 C C . MET A 1 88 ? -23.173 -8.607 17.424 1.00 91.88 88 MET A C 1
ATOM 706 O O . MET A 1 88 ? -22.596 -8.777 16.349 1.00 91.88 88 MET A O 1
ATOM 710 N N . ALA A 1 89 ? -22.660 -7.840 18.392 1.00 89.31 89 ALA A N 1
ATOM 711 C CA . ALA A 1 89 ? -21.369 -7.172 18.272 1.00 89.31 89 ALA A CA 1
ATOM 712 C C . ALA A 1 89 ? -20.240 -8.194 18.068 1.00 89.31 89 ALA A C 1
ATOM 714 O O . ALA A 1 89 ? -19.462 -8.052 17.126 1.00 89.31 89 ALA A O 1
ATOM 715 N N . THR A 1 90 ? -20.215 -9.266 18.866 1.00 88.50 90 THR A N 1
ATOM 716 C CA . THR A 1 90 ? -19.242 -10.360 18.749 1.00 88.50 90 THR A CA 1
ATOM 717 C C . THR A 1 90 ? -19.325 -11.072 17.400 1.00 88.50 90 THR A C 1
ATOM 719 O O . THR A 1 90 ? -18.290 -11.347 16.797 1.00 88.50 90 THR A O 1
ATOM 722 N N . ALA A 1 91 ? -20.530 -11.329 16.883 1.00 87.19 91 ALA A N 1
ATOM 723 C CA . ALA A 1 91 ? -20.706 -11.926 15.558 1.00 87.19 91 ALA A CA 1
ATOM 724 C C . ALA A 1 91 ? -20.184 -11.009 14.435 1.00 87.19 91 ALA A C 1
ATOM 726 O O . ALA A 1 91 ? -19.624 -11.485 13.448 1.00 87.19 91 ALA A O 1
ATOM 727 N N 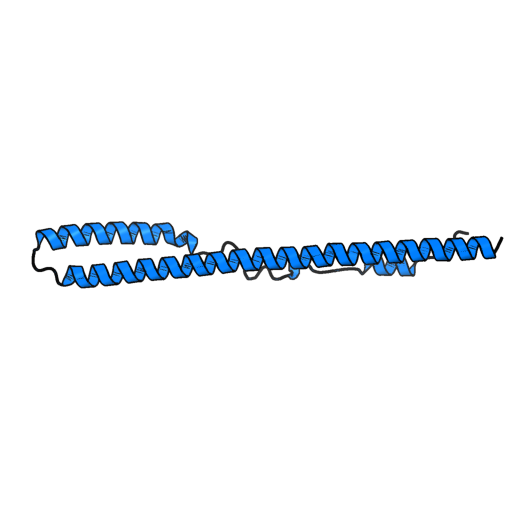. SER A 1 92 ? -20.313 -9.689 14.600 1.00 83.25 92 SER A N 1
ATOM 728 C CA . SER A 1 92 ? -19.827 -8.698 13.630 1.00 83.25 92 SER A CA 1
ATOM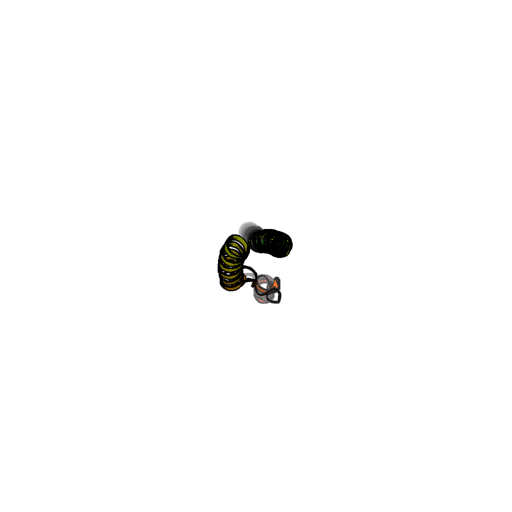 729 C C . SER A 1 92 ? -18.316 -8.421 13.694 1.00 83.25 92 SER A C 1
ATOM 731 O O . SER A 1 92 ? -17.788 -7.727 12.824 1.00 83.25 92 SER A O 1
ATOM 733 N N . SER A 1 93 ? -17.594 -8.993 14.666 1.00 79.06 93 SER A N 1
ATOM 734 C CA . SER A 1 93 ? -16.157 -8.757 14.876 1.00 79.06 93 SER A CA 1
ATOM 735 C C . SER A 1 93 ? -15.260 -9.210 13.719 1.00 79.06 93 SER A C 1
ATOM 737 O O . SER A 1 93 ? -14.106 -8.797 13.662 1.00 79.06 93 SER A O 1
ATOM 739 N N . GLN A 1 94 ? -15.758 -10.009 12.767 1.00 73.62 94 GLN A N 1
ATOM 740 C CA . GLN A 1 94 ? -15.002 -10.373 11.558 1.00 73.62 94 GLN A CA 1
ATOM 741 C C . GLN A 1 94 ? -14.583 -9.146 10.732 1.00 73.62 94 GLN A C 1
ATOM 743 O O . GLN A 1 94 ? -13.526 -9.164 10.111 1.00 73.62 94 GLN A O 1
ATOM 748 N N . VAL A 1 95 ? -15.349 -8.049 10.799 1.00 72.25 95 VAL A N 1
ATOM 749 C CA . VAL A 1 95 ? -15.015 -6.753 10.173 1.00 72.25 95 VAL A CA 1
ATOM 750 C C . VAL A 1 95 ? -13.704 -6.150 10.712 1.00 72.25 95 VAL A C 1
ATOM 752 O O . VAL A 1 95 ? -13.121 -5.273 10.072 1.00 72.25 95 VAL A O 1
ATOM 755 N N . LEU A 1 96 ? -13.225 -6.613 11.872 1.00 69.62 96 LEU A N 1
ATOM 756 C CA . LEU A 1 96 ? -11.964 -6.183 12.485 1.00 69.62 96 LEU A CA 1
ATOM 757 C C . LEU A 1 96 ? -10.741 -6.922 11.935 1.00 69.62 96 LEU A C 1
ATOM 759 O O . LEU A 1 96 ? -9.616 -6.496 12.190 1.00 69.62 96 LEU A O 1
ATOM 763 N N . ILE A 1 97 ? -10.937 -8.030 11.215 1.00 71.94 97 ILE A N 1
ATOM 764 C CA . ILE A 1 97 ? -9.838 -8.813 10.654 1.00 71.94 97 ILE A CA 1
ATOM 765 C C . ILE A 1 97 ? -9.372 -8.125 9.365 1.00 71.94 97 ILE A C 1
ATOM 767 O O . ILE A 1 97 ? -10.178 -7.928 8.452 1.00 71.94 97 ILE A O 1
ATOM 771 N N . PRO A 1 98 ? -8.084 -7.754 9.246 1.00 66.75 98 PRO A N 1
ATOM 772 C CA . PRO A 1 98 ? -7.586 -7.157 8.022 1.00 66.75 98 PRO A CA 1
ATOM 773 C C . PRO A 1 98 ? -7.688 -8.136 6.846 1.00 66.75 98 PRO A C 1
ATOM 775 O O . PRO A 1 98 ? -6.995 -9.144 6.809 1.00 66.75 98 PRO A O 1
ATOM 778 N N . GLU A 1 99 ? -8.497 -7.809 5.836 1.00 66.62 99 GLU A N 1
ATOM 779 C CA . GLU A 1 99 ? -8.505 -8.532 4.548 1.00 66.62 99 GLU A CA 1
ATOM 780 C C . GLU A 1 99 ? -7.177 -8.404 3.779 1.00 66.62 99 GLU A C 1
ATOM 782 O O . GLU A 1 99 ? -6.926 -9.124 2.816 1.00 66.62 99 GLU A O 1
ATOM 787 N N . ILE A 1 100 ? -6.335 -7.443 4.164 1.00 64.00 100 ILE A N 1
ATOM 788 C CA . ILE A 1 100 ? -5.056 -7.172 3.519 1.00 64.00 100 ILE A CA 1
ATOM 789 C C . ILE A 1 100 ? -3.988 -7.915 4.313 1.00 64.00 100 ILE A C 1
ATOM 791 O O . ILE A 1 100 ? -3.777 -7.616 5.488 1.00 64.00 100 ILE A O 1
ATOM 795 N N . ASN A 1 101 ? -3.293 -8.8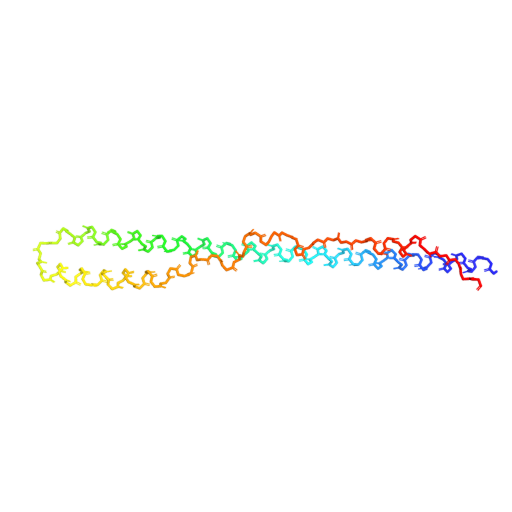54 3.674 1.00 62.50 101 ASN A N 1
ATOM 796 C CA . ASN A 1 101 ? -2.086 -9.422 4.254 1.00 62.50 101 ASN A CA 1
ATOM 797 C C . ASN A 1 101 ? -1.037 -8.302 4.367 1.00 62.50 101 ASN A C 1
ATOM 799 O O . ASN A 1 101 ? -0.505 -7.835 3.363 1.00 62.50 101 ASN A O 1
ATOM 803 N N . LEU A 1 102 ? -0.774 -7.835 5.589 1.00 57.28 102 LEU A N 1
ATOM 804 C CA . LEU A 1 102 ? 0.192 -6.764 5.856 1.00 57.28 102 LEU A CA 1
ATOM 805 C C . LEU A 1 102 ? 1.637 -7.181 5.529 1.00 57.28 102 LEU A C 1
ATOM 807 O O . LEU A 1 102 ? 2.476 -6.306 5.322 1.00 57.28 102 LEU A O 1
ATOM 811 N N . ASN A 1 103 ? 1.905 -8.490 5.443 1.00 56.44 103 ASN A N 1
ATOM 812 C CA . ASN A 1 103 ? 3.184 -9.044 4.994 1.00 56.44 103 ASN A CA 1
ATOM 813 C C . ASN A 1 103 ? 3.285 -9.157 3.469 1.00 56.44 103 ASN A C 1
ATOM 815 O O . ASN A 1 103 ? 4.359 -9.469 2.969 1.00 56.44 103 ASN A O 1
ATOM 819 N N . ASP A 1 104 ? 2.202 -8.908 2.727 1.00 57.78 104 ASP A N 1
ATOM 820 C CA . ASP A 1 104 ? 2.241 -8.782 1.271 1.00 57.78 104 ASP A CA 1
ATOM 821 C C . ASP A 1 104 ? 2.715 -7.357 0.950 1.00 57.78 104 ASP A C 1
ATOM 823 O O . ASP A 1 104 ? 1.962 -6.433 0.600 1.00 57.78 104 ASP A O 1
ATOM 827 N N . THR A 1 105 ? 3.999 -7.151 1.238 1.00 54.53 105 THR A N 1
ATOM 828 C CA . THR A 1 105 ? 4.751 -5.916 1.063 1.00 54.53 105 THR A CA 1
ATOM 829 C C . THR A 1 105 ? 4.616 -5.409 -0.374 1.00 54.53 105 THR A C 1
ATOM 831 O O . THR A 1 105 ? 3.977 -6.002 -1.242 1.00 54.53 105 THR A O 1
ATOM 834 N N . PHE A 1 106 ? 5.166 -4.239 -0.679 1.00 57.59 106 PHE A N 1
ATOM 835 C CA . PHE A 1 106 ? 5.139 -3.674 -2.036 1.00 57.59 106 PHE A CA 1
ATOM 836 C C . PHE A 1 106 ? 5.857 -4.538 -3.103 1.00 57.59 106 PHE A C 1
ATOM 838 O O . PHE A 1 106 ? 6.044 -4.074 -4.225 1.00 57.59 106 PHE A O 1
ATOM 845 N N . ASP A 1 107 ? 6.197 -5.788 -2.789 1.00 55.94 107 ASP A N 1
ATOM 846 C CA . ASP A 1 107 ? 6.819 -6.792 -3.651 1.00 55.94 107 ASP A CA 1
ATOM 847 C C . ASP A 1 107 ? 5.986 -7.105 -4.899 1.00 55.94 107 ASP A C 1
ATOM 849 O O . ASP A 1 107 ? 6.535 -7.517 -5.917 1.00 55.94 107 ASP A O 1
ATOM 853 N N . THR A 1 108 ? 4.685 -6.785 -4.899 1.00 59.72 108 THR A N 1
ATOM 854 C CA . THR A 1 108 ? 3.855 -6.807 -6.119 1.00 59.72 108 THR A CA 1
ATOM 855 C C . THR A 1 108 ? 4.369 -5.852 -7.214 1.00 59.72 108 THR A C 1
ATOM 857 O O . THR A 1 108 ? 3.955 -5.960 -8.365 1.00 59.72 108 THR A O 1
ATOM 860 N N . PHE A 1 109 ? 5.262 -4.915 -6.875 1.00 68.25 109 PHE A N 1
ATOM 861 C CA . PHE A 1 109 ? 5.901 -3.977 -7.800 1.00 68.25 109 PHE A CA 1
ATOM 862 C C . PHE A 1 109 ? 7.421 -4.158 -7.898 1.00 68.25 109 PHE A C 1
ATOM 864 O O . PHE A 1 109 ? 8.109 -3.212 -8.283 1.00 68.25 109 PHE A O 1
ATOM 871 N N . ALA A 1 110 ? 7.963 -5.331 -7.553 1.00 80.81 110 ALA A N 1
ATOM 872 C CA . ALA A 1 110 ? 9.369 -5.625 -7.811 1.00 80.81 110 ALA A CA 1
ATOM 873 C C . ALA A 1 110 ? 9.673 -5.416 -9.308 1.00 80.81 110 ALA A C 1
ATOM 875 O O . ALA A 1 110 ? 9.038 -6.016 -10.176 1.00 80.81 110 ALA A O 1
ATOM 876 N N . LEU A 1 111 ? 10.605 -4.508 -9.607 1.00 86.94 111 LEU A N 1
ATOM 877 C CA . LEU A 1 111 ? 10.986 -4.176 -10.977 1.00 86.94 111 LEU A CA 1
ATOM 878 C C . LEU A 1 111 ? 12.267 -4.922 -11.334 1.00 86.94 111 LEU A C 1
ATOM 880 O O . LEU A 1 111 ? 13.323 -4.639 -10.770 1.00 86.94 111 LEU A O 1
ATOM 884 N N . ASP A 1 112 ? 12.174 -5.825 -12.303 1.00 91.25 112 ASP A N 1
ATOM 885 C CA . ASP A 1 112 ? 13.326 -6.460 -12.932 1.00 91.25 112 ASP A CA 1
ATOM 886 C C . ASP A 1 112 ? 13.406 -6.014 -14.395 1.00 91.25 112 ASP A C 1
ATOM 888 O O . ASP A 1 112 ? 12.499 -6.274 -15.180 1.00 91.25 112 ASP A O 1
ATOM 892 N N . PHE A 1 113 ? 14.486 -5.306 -14.733 1.00 94.12 113 PHE A N 1
ATOM 893 C CA . PHE A 1 113 ? 14.780 -4.832 -16.091 1.00 94.12 113 PHE A CA 1
ATOM 894 C C . PHE A 1 113 ? 16.016 -5.517 -16.687 1.00 94.12 113 PHE A C 1
ATOM 896 O O . PHE A 1 113 ? 16.638 -4.994 -17.613 1.00 94.12 113 PHE A O 1
ATOM 903 N N . THR A 1 114 ? 16.455 -6.638 -16.110 1.00 96.25 114 THR A N 1
ATOM 904 C CA . THR A 1 114 ? 17.696 -7.319 -16.509 1.00 96.25 114 THR A CA 1
ATOM 905 C C . THR A 1 114 ? 17.646 -7.752 -17.972 1.00 96.25 114 THR A C 1
ATOM 907 O O . THR A 1 114 ? 18.615 -7.570 -18.711 1.00 96.25 114 THR A O 1
ATOM 910 N N . ARG A 1 115 ? 16.499 -8.270 -18.425 1.00 96.25 115 ARG A N 1
ATOM 911 C CA . ARG A 1 115 ? 16.300 -8.682 -19.819 1.00 96.25 115 ARG A CA 1
ATOM 912 C C . ARG A 1 115 ? 16.318 -7.484 -20.766 1.00 96.25 115 ARG A C 1
ATOM 914 O O . ARG A 1 115 ? 16.982 -7.535 -21.795 1.00 96.25 115 ARG A O 1
ATOM 921 N N . GLU A 1 116 ? 15.594 -6.425 -20.429 1.00 95.25 116 GLU A N 1
ATOM 922 C CA . GLU A 1 116 ? 15.449 -5.220 -21.246 1.00 95.25 116 GLU A CA 1
ATOM 923 C C . GLU A 1 116 ? 16.794 -4.514 -21.422 1.00 95.25 116 GLU A C 1
ATOM 925 O O . GLU A 1 116 ? 17.139 -4.133 -22.536 1.00 95.25 116 GLU A O 1
ATOM 930 N N . LYS A 1 117 ? 17.589 -4.412 -20.349 1.00 95.56 117 LYS A N 1
ATOM 931 C CA . LYS A 1 117 ? 18.957 -3.877 -20.410 1.00 95.56 117 LYS A CA 1
ATOM 932 C C . LYS A 1 117 ? 19.832 -4.681 -21.364 1.00 95.56 117 LYS A C 1
ATOM 934 O O . LYS A 1 117 ? 20.445 -4.095 -22.246 1.00 95.56 117 LYS A O 1
ATOM 939 N N . LYS A 1 118 ? 19.812 -6.014 -21.253 1.00 96.38 118 LYS A N 1
ATOM 940 C CA . LYS A 1 118 ? 20.574 -6.892 -22.149 1.00 96.38 118 LYS A CA 1
ATOM 941 C C . LYS A 1 118 ? 20.156 -6.731 -23.614 1.00 96.38 118 LYS A C 1
ATOM 943 O O . LYS A 1 118 ? 21.004 -6.756 -24.492 1.00 96.38 118 LYS A O 1
ATOM 948 N N . LEU A 1 119 ? 18.862 -6.552 -23.891 1.00 94.19 119 LEU A N 1
ATOM 949 C CA . LEU A 1 119 ? 18.381 -6.308 -25.256 1.00 94.19 119 LEU A CA 1
ATOM 950 C C . LEU A 1 119 ? 18.890 -4.975 -25.819 1.00 94.19 119 LEU A C 1
ATOM 952 O O . LEU A 1 119 ? 19.277 -4.934 -26.981 1.00 94.19 119 LEU A O 1
ATOM 956 N N . LEU A 1 120 ? 18.920 -3.916 -25.003 1.00 94.62 120 LEU A N 1
ATOM 957 C CA . LEU A 1 120 ? 19.471 -2.617 -25.406 1.00 94.62 120 LEU A CA 1
ATOM 958 C C . LEU A 1 120 ? 20.992 -2.674 -25.624 1.00 94.62 120 LEU A C 1
ATOM 960 O O . LEU A 1 120 ? 21.497 -2.055 -26.552 1.00 94.62 120 LEU A O 1
ATOM 964 N N . GLU A 1 121 ? 21.716 -3.440 -24.805 1.00 93.75 121 GLU A N 1
ATOM 965 C CA . GLU A 1 121 ? 23.160 -3.678 -24.972 1.00 93.75 121 GLU A CA 1
ATOM 966 C C . GLU A 1 121 ? 23.491 -4.472 -26.247 1.00 93.75 121 GLU A C 1
ATOM 968 O O . GLU A 1 121 ? 24.597 -4.359 -26.765 1.00 93.75 121 GLU A O 1
ATOM 973 N N . CYS A 1 122 ? 22.547 -5.265 -26.761 1.00 93.12 122 CYS A N 1
ATOM 974 C CA . CYS A 1 122 ? 22.700 -6.039 -27.995 1.00 93.12 122 CYS A CA 1
ATOM 975 C C . CYS A 1 122 ? 22.244 -5.293 -29.265 1.00 93.12 122 CYS A C 1
ATOM 977 O O . CYS A 1 122 ? 22.135 -5.927 -30.315 1.00 93.12 122 CYS A O 1
ATOM 979 N N . LEU A 1 123 ? 21.937 -3.991 -29.195 1.00 92.62 123 LEU A N 1
ATOM 980 C CA . LEU A 1 123 ? 21.607 -3.197 -30.382 1.00 92.62 123 LEU A CA 1
ATOM 981 C C . LEU A 1 123 ? 22.836 -3.062 -31.287 1.00 92.62 123 LEU A C 1
ATOM 983 O O . LEU A 1 123 ? 23.878 -2.575 -30.854 1.00 92.62 123 LEU A O 1
ATOM 987 N N . ASP A 1 124 ? 22.693 -3.463 -32.547 1.00 90.44 124 ASP A N 1
ATOM 988 C CA . ASP A 1 124 ? 23.763 -3.425 -33.543 1.00 90.44 124 ASP A CA 1
ATOM 989 C C . ASP A 1 124 ? 23.197 -3.121 -34.942 1.00 90.44 124 ASP A C 1
ATOM 991 O O . ASP A 1 124 ? 21.978 -3.127 -35.153 1.00 90.44 124 ASP A O 1
ATOM 995 N N . TYR A 1 125 ? 24.069 -2.838 -35.910 1.00 82.31 125 TYR A N 1
ATOM 996 C CA . TYR A 1 125 ? 23.675 -2.650 -37.305 1.00 82.31 125 TYR A CA 1
ATOM 997 C C . TYR A 1 125 ? 23.380 -3.995 -37.987 1.00 82.31 125 TYR A C 1
ATOM 999 O O . TYR A 1 125 ? 23.997 -5.021 -37.711 1.00 82.31 125 TYR A O 1
ATOM 1007 N N . LEU A 1 126 ? 22.428 -3.994 -38.923 1.00 74.94 126 LEU A N 1
ATOM 1008 C CA . LEU A 1 126 ? 22.136 -5.170 -39.744 1.00 74.94 126 LEU A CA 1
ATOM 1009 C C . LEU A 1 126 ? 23.244 -5.343 -40.795 1.00 74.94 126 LEU A C 1
ATOM 1011 O O . LEU A 1 126 ? 23.559 -4.386 -41.506 1.00 74.94 126 LEU A O 1
ATOM 1015 N N . THR A 1 127 ? 23.825 -6.543 -40.875 1.00 60.75 127 THR A N 1
ATOM 1016 C CA . THR A 1 127 ? 24.804 -6.932 -41.908 1.00 60.75 127 THR A CA 1
ATOM 1017 C C . THR A 1 127 ? 24.117 -7.571 -43.109 1.00 60.75 127 THR A C 1
ATOM 1019 O O . THR A 1 127 ? 23.146 -8.331 -42.891 1.00 60.75 127 THR A O 1
#

Radius of gyration: 31.35 Å; chains: 1; bounding box: 64×22×90 Å

Foldseek 3Di:
DVVVVVVVVVVVVVVVVVVVVVVVVVLVVVLVVVVVVVVVLVVVLVVVVVVLVVLVVVLVVLLVVLVVDPDPVSSVVSVVVSVVSVVVSVVVCVSNDRPDPPVPPSCVSDDDCPVVVVVVVPDDDDD

pLDDT: mean 88.56, std 11.15, range [54.53, 98.31]

InterPro domains:
  IPR017903 COS domain [PS51262] (67-126)
  IPR040859 Midline-1, COS domain [PF18568] (70-121)
  IPR050617 E3 ubiquitin-protein ligases and FN3/SPRY domain-containing proteins [PTHR24099] (1-119)